Protein AF-A0A7C3W1H5-F1 (afdb_monomer_lite)

pLDDT: mean 83.4, std 12.16, range [51.53, 95.56]

Radius of gyration: 12.16 Å; chains: 1; bounding box: 29×18×28 Å

Sequence (62 aa):
MLATKEGRFTGKIIIYPHIRGMALTPIQDLKHSLPNVYAKFTDGVFWNRDAEEELLRTLLEF

Secondary structure (DSSP, 8-state):
-HHHHTT-STT-----TT--S-----GGGHHHH-HHHHTTSBTTTB--HHHHHHHHHHH---

Structure (mmCIF, N/CA/C/O backbone):
data_AF-A0A7C3W1H5-F1
#
_entry.id   AF-A0A7C3W1H5-F1
#
loop_
_atom_site.group_PDB
_atom_site.id
_atom_site.type_symbol
_atom_site.label_atom_id
_atom_site.label_alt_id
_atom_site.label_comp_id
_atom_site.label_asym_id
_atom_site.label_entity_id
_atom_site.label_seq_id
_atom_site.pdbx_PDB_ins_code
_atom_site.Cartn_x
_atom_site.Cartn_y
_atom_site.Cartn_z
_atom_site.occupancy
_atom_site.B_iso_or_equiv
_atom_site.auth_seq_id
_atom_site.auth_comp_id
_atom_site.auth_asym_id
_atom_site.auth_atom_id
_atom_site.pdbx_PDB_model_num
ATOM 1 N N . MET A 1 1 ? 8.401 -3.145 18.552 1.00 53.72 1 MET A N 1
ATOM 2 C CA . MET A 1 1 ? 8.261 -3.106 17.074 1.00 53.72 1 MET A CA 1
ATOM 3 C C . MET A 1 1 ? 9.431 -2.400 16.357 1.00 53.72 1 MET A C 1
ATOM 5 O O . MET A 1 1 ? 9.251 -1.944 15.234 1.00 53.72 1 MET A O 1
ATOM 9 N N . LEU A 1 2 ? 10.639 -2.319 16.942 1.00 52.19 2 LEU A N 1
ATOM 10 C CA . LEU A 1 2 ? 11.760 -1.576 16.332 1.00 52.19 2 LEU A CA 1
ATOM 11 C C . LEU A 1 2 ? 12.203 -2.188 14.986 1.00 52.19 2 LEU A C 1
ATOM 13 O O . LEU A 1 2 ? 12.349 -1.487 13.997 1.00 52.19 2 LEU A O 1
ATOM 17 N N . ALA A 1 3 ? 12.274 -3.522 14.917 1.00 51.53 3 ALA A N 1
ATOM 18 C CA . ALA A 1 3 ? 12.708 -4.247 13.721 1.00 51.53 3 ALA A CA 1
ATOM 19 C C . ALA A 1 3 ? 11.773 -4.116 12.501 1.00 51.53 3 ALA A C 1
ATOM 21 O O . ALA A 1 3 ? 12.226 -4.345 11.382 1.00 51.53 3 ALA A O 1
ATOM 22 N N . THR A 1 4 ? 10.490 -3.795 12.709 1.00 54.12 4 THR A N 1
ATOM 23 C CA . THR A 1 4 ? 9.509 -3.576 11.630 1.00 54.12 4 THR A CA 1
ATOM 24 C C . THR A 1 4 ? 9.598 -2.143 11.115 1.00 54.12 4 THR A C 1
ATOM 26 O O . THR A 1 4 ? 9.704 -1.942 9.913 1.00 54.12 4 THR A O 1
ATOM 29 N N . LYS A 1 5 ? 9.655 -1.156 12.025 1.00 60.66 5 LYS A N 1
ATOM 30 C CA . LYS A 1 5 ? 9.830 0.263 11.665 1.00 60.66 5 LYS A CA 1
ATOM 31 C C . LYS A 1 5 ? 11.135 0.535 10.914 1.00 60.66 5 LYS A C 1
ATOM 33 O O . LYS A 1 5 ? 11.177 1.437 10.090 1.00 60.66 5 LYS A O 1
ATOM 38 N N . GLU A 1 6 ? 12.186 -0.227 11.203 1.00 67.56 6 GLU A N 1
ATOM 39 C CA . GLU A 1 6 ? 13.496 -0.060 10.564 1.00 67.56 6 GLU A CA 1
ATOM 40 C C . GLU A 1 6 ? 13.646 -0.831 9.243 1.00 67.56 6 GLU A C 1
ATOM 42 O O . GLU A 1 6 ? 14.701 -0.744 8.623 1.00 67.56 6 GLU A O 1
ATOM 47 N N . GLY A 1 7 ? 12.654 -1.631 8.817 1.00 65.88 7 GLY A N 1
ATOM 48 C CA . GLY A 1 7 ? 12.763 -2.446 7.594 1.00 65.88 7 GLY A CA 1
ATOM 49 C C . GLY A 1 7 ? 13.958 -3.415 7.597 1.00 65.88 7 GLY A C 1
ATOM 50 O O . GLY A 1 7 ? 14.435 -3.841 6.550 1.00 65.88 7 GLY A O 1
ATOM 51 N N . ARG A 1 8 ? 14.479 -3.752 8.784 1.00 66.81 8 ARG A N 1
ATOM 52 C CA . ARG A 1 8 ? 15.850 -4.256 8.969 1.00 66.81 8 ARG A CA 1
ATOM 53 C C . ARG A 1 8 ? 16.103 -5.658 8.412 1.00 66.81 8 ARG A C 1
ATOM 55 O O . ARG A 1 8 ? 17.257 -6.041 8.243 1.00 66.81 8 ARG A O 1
ATOM 62 N N . PHE A 1 9 ? 15.061 -6.447 8.154 1.00 66.00 9 PHE A N 1
ATOM 63 C CA . PHE A 1 9 ? 15.249 -7.758 7.539 1.00 66.00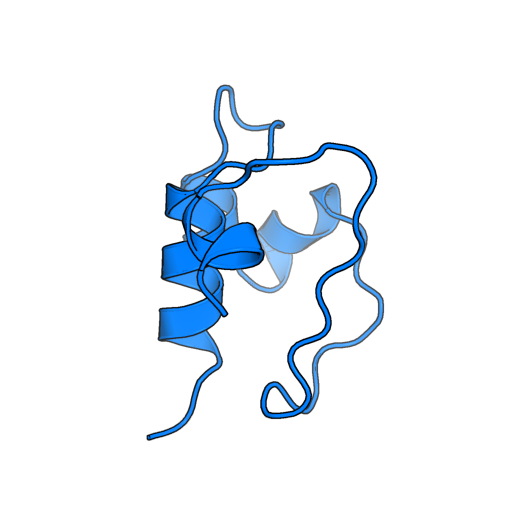 9 PHE A CA 1
ATOM 64 C C . PHE A 1 9 ? 14.213 -8.022 6.456 1.00 66.00 9 PHE A C 1
ATOM 66 O O . PHE A 1 9 ? 13.020 -7.791 6.656 1.00 66.00 9 PHE A O 1
ATOM 73 N N . THR A 1 10 ? 14.713 -8.531 5.334 1.00 70.69 10 THR A N 1
ATOM 74 C CA . THR A 1 10 ? 13.952 -8.851 4.126 1.00 70.69 10 THR A CA 1
ATOM 75 C C . THR A 1 10 ? 13.144 -10.141 4.324 1.00 70.69 10 THR A C 1
ATOM 77 O O . THR A 1 10 ? 13.419 -10.924 5.235 1.00 70.69 10 THR A O 1
ATOM 80 N N . GLY A 1 11 ? 12.116 -10.356 3.498 1.00 74.81 11 GLY A N 1
ATOM 81 C CA . GLY A 1 11 ? 11.334 -11.601 3.502 1.00 74.81 11 GLY A CA 1
ATOM 82 C C . GLY A 1 11 ? 10.387 -11.779 4.693 1.00 74.81 11 GLY A C 1
ATOM 83 O O . GLY A 1 11 ? 9.856 -12.868 4.898 1.00 74.81 11 GLY A O 1
ATOM 84 N N . LYS A 1 12 ? 10.160 -10.732 5.492 1.00 79.25 12 LYS A N 1
ATOM 85 C CA . LYS A 1 12 ? 9.158 -10.765 6.560 1.00 79.25 12 LYS A CA 1
ATOM 86 C C . LYS A 1 12 ? 7.770 -10.496 6.007 1.00 79.25 12 LYS A C 1
ATOM 88 O O . LYS A 1 12 ? 7.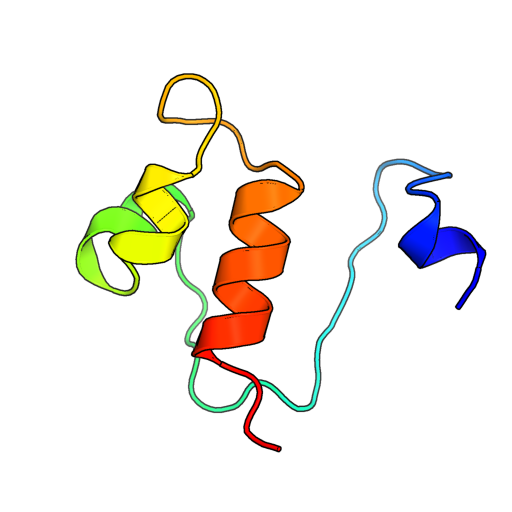598 -9.651 5.135 1.00 79.25 12 LYS A O 1
ATOM 93 N N . ILE A 1 13 ? 6.786 -11.154 6.604 1.00 81.12 13 ILE A N 1
ATOM 94 C CA . ILE A 1 13 ? 5.373 -10.847 6.404 1.00 81.12 13 ILE A CA 1
ATOM 95 C C . ILE A 1 13 ? 4.911 -10.010 7.596 1.00 81.12 13 ILE A C 1
ATOM 97 O O . ILE A 1 13 ? 5.131 -10.391 8.748 1.00 81.12 13 ILE A O 1
ATOM 101 N N . ILE A 1 14 ? 4.288 -8.867 7.318 1.00 79.75 14 ILE A N 1
ATOM 102 C CA . ILE A 1 14 ? 3.666 -8.003 8.323 1.00 79.75 14 ILE A CA 1
ATOM 103 C C . ILE A 1 14 ? 2.155 -8.183 8.208 1.00 79.75 14 ILE A C 1
ATOM 105 O O . ILE A 1 14 ? 1.599 -8.130 7.115 1.00 79.75 14 ILE A O 1
ATOM 109 N N . ILE A 1 15 ? 1.497 -8.415 9.341 1.00 82.94 15 ILE A N 1
ATOM 110 C CA . ILE A 1 15 ? 0.046 -8.584 9.420 1.00 82.94 15 ILE A CA 1
ATOM 111 C C . ILE A 1 15 ? -0.505 -7.429 10.253 1.00 82.94 15 ILE A C 1
ATOM 113 O O . ILE A 1 15 ? 0.001 -7.177 11.347 1.00 82.94 15 ILE A O 1
ATOM 117 N N . TYR A 1 16 ? -1.543 -6.757 9.749 1.00 85.62 16 TYR A N 1
ATOM 118 C CA . TYR A 1 16 ? -2.257 -5.675 10.434 1.00 85.62 16 TYR A CA 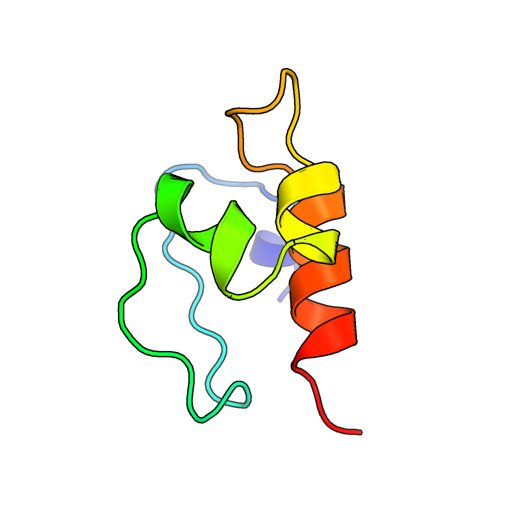1
ATOM 119 C C . TYR A 1 16 ? -3.661 -6.152 10.842 1.00 85.62 16 TYR A C 1
ATOM 121 O O . TYR A 1 16 ? -4.594 -6.026 10.054 1.00 85.62 16 TYR A O 1
ATOM 129 N N . PRO A 1 17 ? -3.858 -6.682 12.067 1.00 86.12 17 PRO A N 1
ATOM 130 C CA . PRO A 1 17 ? -5.138 -7.277 12.474 1.00 86.12 17 PRO A CA 1
ATOM 131 C C . PRO A 1 17 ? -6.294 -6.271 12.575 1.00 86.12 17 PRO A C 1
ATOM 133 O O . PRO A 1 17 ? -7.460 -6.660 12.597 1.00 86.12 17 PRO A O 1
ATOM 136 N N . HIS A 1 18 ? -5.970 -4.981 12.690 1.00 86.38 18 HIS A N 1
ATOM 137 C CA . HIS A 1 18 ? -6.940 -3.893 12.821 1.00 86.38 18 HIS A CA 1
ATOM 138 C C . HIS A 1 18 ? -7.569 -3.498 11.482 1.00 86.38 18 HIS A C 1
ATOM 140 O O . HIS A 1 18 ? -8.667 -2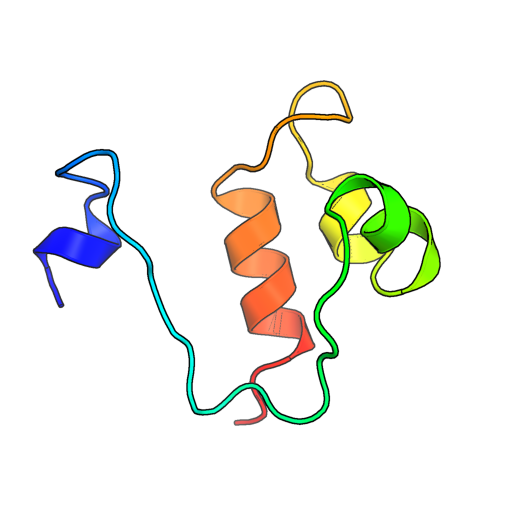.954 11.471 1.00 86.38 18 HIS A O 1
ATOM 146 N N . ILE A 1 19 ? -6.907 -3.808 10.364 1.00 87.00 19 ILE A N 1
ATOM 147 C CA . ILE A 1 19 ? -7.453 -3.576 9.029 1.00 87.00 19 ILE A CA 1
ATOM 148 C C . ILE A 1 19 ? -8.470 -4.680 8.749 1.00 87.00 19 ILE A C 1
ATOM 150 O O . ILE A 1 19 ? -8.114 -5.846 8.571 1.00 87.00 19 ILE A O 1
ATOM 154 N N . ARG A 1 20 ? -9.753 -4.318 8.738 1.00 82.94 20 ARG A N 1
ATOM 155 C CA . ARG A 1 20 ? -10.863 -5.242 8.475 1.00 82.94 20 ARG A CA 1
ATOM 156 C C . ARG A 1 20 ? -11.427 -5.016 7.076 1.00 82.94 20 ARG A C 1
ATOM 158 O O . ARG A 1 20 ? -11.346 -3.923 6.534 1.00 82.94 20 ARG A O 1
ATOM 165 N N . GLY A 1 21 ? -12.017 -6.059 6.493 1.00 81.00 21 GLY A N 1
ATOM 166 C CA . GLY A 1 21 ? -12.761 -5.947 5.232 1.00 81.00 21 GLY A CA 1
ATOM 167 C C . GLY A 1 21 ? -11.913 -5.866 3.959 1.00 81.00 21 GLY A C 1
ATOM 168 O O . GLY A 1 21 ? -12.476 -5.745 2.876 1.00 81.00 21 GLY A O 1
ATOM 169 N N . MET A 1 22 ? -10.584 -5.982 4.051 1.00 81.75 22 MET A N 1
ATOM 170 C CA . MET A 1 22 ? -9.727 -6.084 2.871 1.00 81.75 22 MET A CA 1
ATOM 171 C C . MET A 1 22 ? -9.631 -7.546 2.418 1.00 81.75 22 MET A C 1
ATOM 173 O O . MET A 1 22 ? -9.108 -8.400 3.135 1.00 81.75 22 MET A O 1
ATOM 177 N N . ALA A 1 23 ? -10.149 -7.842 1.226 1.00 83.00 23 ALA A N 1
ATOM 178 C CA . ALA A 1 23 ? -9.977 -9.147 0.597 1.00 83.00 23 ALA A CA 1
ATOM 179 C C . ALA A 1 23 ? -8.521 -9.352 0.147 1.00 83.00 23 ALA A C 1
ATOM 181 O O . ALA A 1 23 ? -7.775 -8.387 -0.051 1.00 83.00 23 ALA A O 1
ATOM 182 N N . LEU A 1 24 ? -8.131 -10.610 -0.080 1.00 86.69 24 LEU A N 1
ATOM 183 C CA . LEU A 1 24 ? -6.865 -10.920 -0.741 1.00 86.69 24 LEU A CA 1
ATOM 184 C C . LEU A 1 24 ? -6.870 -10.280 -2.138 1.00 86.69 24 LEU A C 1
ATOM 186 O O . LEU A 1 24 ? -7.563 -10.747 -3.037 1.00 86.69 24 LEU A O 1
ATOM 190 N N . THR A 1 25 ? -6.123 -9.188 -2.286 1.00 87.50 25 THR A N 1
ATOM 191 C CA . THR A 1 25 ? -6.150 -8.331 -3.475 1.00 87.50 25 THR A CA 1
ATOM 192 C C . THR A 1 25 ? -4.772 -8.347 -4.133 1.00 87.50 25 THR A C 1
ATOM 194 O O . THR A 1 25 ? -3.791 -8.008 -3.465 1.00 87.50 25 THR A O 1
ATOM 197 N N . PRO A 1 26 ? -4.653 -8.728 -5.418 1.00 89.81 26 PRO A N 1
ATOM 198 C CA . PRO A 1 26 ? -3.404 -8.590 -6.158 1.00 89.81 26 PRO A CA 1
ATOM 199 C C . PRO A 1 26 ? -2.938 -7.131 -6.200 1.00 89.81 26 PRO A C 1
ATOM 201 O O . PRO A 1 26 ? -3.741 -6.217 -6.369 1.00 89.81 26 PRO A O 1
ATOM 204 N N . ILE A 1 27 ? -1.626 -6.900 -6.114 1.00 88.19 27 ILE A N 1
ATOM 205 C CA . ILE A 1 27 ? -1.059 -5.541 -6.035 1.00 88.19 27 ILE A CA 1
ATOM 206 C C . ILE A 1 27 ? -1.446 -4.644 -7.228 1.00 88.19 27 ILE A C 1
ATOM 208 O O . ILE A 1 27 ? -1.652 -3.445 -7.072 1.00 88.19 27 ILE A O 1
ATOM 212 N N . GLN A 1 28 ? -1.616 -5.235 -8.412 1.00 88.31 28 GLN A N 1
ATOM 213 C CA . GLN A 1 28 ? -2.038 -4.555 -9.642 1.00 88.31 28 GLN A CA 1
ATOM 214 C C . GLN A 1 28 ? -3.512 -4.120 -9.649 1.00 88.31 28 GLN A C 1
ATOM 216 O O . GLN A 1 28 ? -3.872 -3.188 -10.368 1.00 88.31 28 GLN A O 1
ATOM 221 N N . ASP A 1 29 ? -4.354 -4.760 -8.835 1.00 91.19 29 ASP A N 1
ATOM 222 C CA . ASP A 1 29 ? -5.786 -4.461 -8.745 1.00 91.19 29 ASP A CA 1
ATOM 223 C C . ASP A 1 29 ? -6.073 -3.347 -7.729 1.00 91.19 29 ASP A C 1
ATOM 225 O O . ASP A 1 29 ? -7.168 -2.780 -7.721 1.00 91.19 29 ASP A O 1
ATOM 229 N N . LEU A 1 30 ? -5.070 -2.945 -6.935 1.00 91.56 30 LEU A N 1
ATOM 230 C CA . LEU A 1 30 ? -5.171 -1.798 -6.026 1.00 91.56 30 LEU A CA 1
ATOM 231 C C . LEU A 1 30 ? -5.492 -0.492 -6.755 1.00 91.56 30 LEU A C 1
ATOM 233 O O . LEU A 1 30 ? -6.115 0.382 -6.166 1.00 91.56 30 LEU A O 1
ATOM 237 N N . LYS A 1 31 ? -5.167 -0.367 -8.048 1.00 92.50 31 LYS A N 1
ATOM 238 C CA . LYS A 1 31 ? -5.585 0.786 -8.865 1.00 92.50 31 LYS A CA 1
ATOM 239 C C . LYS A 1 31 ? -7.108 0.969 -8.923 1.00 92.50 31 LYS A C 1
ATOM 241 O O . LYS A 1 31 ? -7.573 2.065 -9.215 1.00 92.50 31 LYS A O 1
ATOM 246 N N . HIS A 1 32 ? -7.873 -0.097 -8.680 1.00 92.44 32 HIS A N 1
ATOM 247 C CA . HIS A 1 32 ? -9.332 -0.076 -8.677 1.00 92.44 32 HIS A CA 1
ATOM 248 C C . HIS A 1 32 ? -9.904 0.085 -7.269 1.00 92.44 32 HIS A C 1
ATOM 250 O O . HIS A 1 32 ? -10.817 0.883 -7.080 1.00 92.44 32 HIS A O 1
ATOM 256 N N . SER A 1 33 ? -9.384 -0.656 -6.286 1.00 91.06 33 SER A N 1
ATOM 257 C CA . SER A 1 33 ? -9.918 -0.644 -4.917 1.00 91.06 33 SER A CA 1
ATOM 258 C C . SER A 1 33 ? -9.374 0.496 -4.052 1.00 91.06 33 SER A C 1
ATOM 260 O O . SER A 1 33 ? -10.115 1.045 -3.242 1.00 91.06 33 SER A O 1
ATOM 262 N N . LEU A 1 34 ? -8.102 0.866 -4.222 1.00 93.19 34 LEU A N 1
ATOM 263 C CA . LEU A 1 34 ? -7.386 1.879 -3.437 1.00 93.19 34 LEU A CA 1
ATOM 264 C C . LEU A 1 34 ? -6.491 2.742 -4.353 1.00 93.19 34 LEU A C 1
ATOM 266 O O . LEU A 1 34 ? -5.257 2.701 -4.258 1.00 93.19 34 LEU A O 1
ATOM 270 N N . PRO A 1 35 ? -7.087 3.534 -5.267 1.00 94.38 35 PRO A N 1
ATOM 271 C CA . PRO A 1 35 ? -6.337 4.303 -6.262 1.00 94.38 35 PRO A CA 1
ATOM 272 C C . PRO A 1 35 ? -5.381 5.335 -5.643 1.00 94.38 35 PRO A C 1
ATOM 274 O O . PRO A 1 35 ? -4.327 5.610 -6.213 1.00 94.38 35 PRO A O 1
ATOM 277 N N . ASN A 1 36 ? -5.710 5.878 -4.466 1.00 94.88 36 ASN A N 1
ATOM 278 C CA . ASN A 1 36 ? -4.845 6.792 -3.713 1.00 94.88 36 ASN A CA 1
ATOM 279 C C . ASN A 1 36 ? -3.551 6.115 -3.236 1.00 94.88 36 ASN A C 1
ATOM 281 O O . ASN A 1 36 ? -2.487 6.726 -3.307 1.00 94.88 36 ASN A O 1
ATOM 285 N N . VAL A 1 37 ? -3.633 4.850 -2.814 1.00 94.31 37 VAL A N 1
ATOM 286 C CA . VAL A 1 37 ? -2.474 4.035 -2.424 1.00 94.31 37 VAL A CA 1
ATOM 287 C C . VAL A 1 37 ? -1.645 3.670 -3.653 1.00 94.31 37 VAL A C 1
ATOM 289 O O . VAL A 1 37 ? -0.430 3.858 -3.659 1.00 94.31 37 VAL A O 1
ATOM 292 N N . TYR A 1 38 ? -2.296 3.201 -4.723 1.00 94.31 38 TYR A N 1
ATOM 293 C CA . TYR A 1 38 ? -1.619 2.800 -5.962 1.00 94.31 38 TYR A CA 1
ATOM 294 C C . TYR A 1 38 ? -0.815 3.950 -6.589 1.00 94.31 38 TYR A C 1
ATOM 296 O O . TYR A 1 38 ? 0.292 3.748 -7.084 1.00 94.31 38 TYR A O 1
ATOM 304 N N . ALA A 1 39 ? -1.328 5.182 -6.510 1.00 95.00 39 ALA A N 1
ATOM 305 C CA . ALA A 1 39 ? -0.644 6.375 -7.008 1.00 95.00 39 ALA A CA 1
ATOM 306 C C . ALA A 1 39 ? 0.703 6.668 -6.316 1.00 95.00 39 ALA A C 1
ATOM 308 O O . ALA A 1 39 ? 1.486 7.465 -6.831 1.00 95.00 39 ALA A O 1
ATOM 309 N N . LYS A 1 40 ? 0.981 6.053 -5.159 1.00 95.56 40 LYS A N 1
ATOM 310 C CA . LYS A 1 40 ? 2.243 6.212 -4.425 1.00 95.56 40 LYS A CA 1
ATOM 311 C C . LYS A 1 40 ? 3.313 5.198 -4.817 1.00 95.56 40 LYS A C 1
ATOM 313 O O . LYS A 1 40 ? 4.431 5.314 -4.327 1.00 95.56 40 LYS A O 1
ATOM 318 N N . PHE A 1 41 ? 3.011 4.225 -5.677 1.00 94.31 41 PHE A N 1
ATOM 319 C CA . PHE A 1 41 ? 3.986 3.211 -6.082 1.00 94.31 41 PHE A CA 1
ATOM 320 C C . PHE A 1 41 ? 5.174 3.831 -6.818 1.00 94.31 41 PHE A C 1
ATOM 322 O O . PHE A 1 41 ? 5.012 4.709 -7.667 1.00 94.31 41 PHE A O 1
ATOM 329 N N . THR A 1 42 ? 6.375 3.321 -6.546 1.00 91.50 42 THR A N 1
ATOM 330 C CA . THR A 1 42 ? 7.565 3.706 -7.308 1.00 91.50 42 THR A CA 1
ATOM 331 C C . THR A 1 42 ? 7.454 3.118 -8.712 1.00 91.50 42 THR A C 1
ATOM 333 O O . THR A 1 42 ? 7.119 1.941 -8.875 1.00 91.50 42 THR A O 1
ATOM 336 N N . ASP A 1 43 ? 7.673 3.955 -9.728 1.00 88.56 43 ASP A N 1
ATOM 337 C CA . ASP A 1 43 ? 7.541 3.612 -11.152 1.00 88.56 43 ASP A CA 1
ATOM 338 C C . ASP A 1 43 ? 6.180 2.985 -11.526 1.00 88.56 43 ASP A C 1
ATOM 340 O O . ASP A 1 43 ? 6.050 2.286 -12.528 1.00 88.56 43 ASP A O 1
ATOM 344 N N . GLY A 1 44 ? 5.148 3.218 -10.705 1.00 80.62 44 GLY A N 1
ATOM 345 C CA . GLY A 1 44 ? 3.796 2.696 -10.912 1.00 80.62 44 GLY A CA 1
ATOM 346 C C . GLY A 1 44 ? 3.634 1.187 -10.706 1.00 80.62 44 GLY A C 1
ATOM 347 O O . GLY A 1 44 ? 2.569 0.658 -11.029 1.00 80.62 44 GLY A O 1
ATOM 348 N N . VAL A 1 45 ? 4.653 0.492 -10.184 1.00 85.19 45 VAL A N 1
ATOM 349 C CA . VAL A 1 45 ? 4.639 -0.974 -10.001 1.00 85.19 45 VAL A CA 1
ATOM 350 C C . VAL A 1 45 ? 5.228 -1.449 -8.673 1.00 85.19 45 VAL A C 1
ATOM 352 O O . VAL A 1 45 ? 4.835 -2.509 -8.187 1.00 85.19 45 VAL A O 1
ATOM 355 N N . PHE A 1 46 ? 6.148 -0.698 -8.066 1.00 89.12 46 PHE A N 1
ATOM 356 C CA . PHE A 1 46 ? 6.831 -1.138 -6.853 1.00 89.12 46 PHE A CA 1
ATOM 357 C C . PHE A 1 46 ? 6.166 -0.589 -5.592 1.00 89.12 46 PHE A C 1
ATOM 359 O O . PHE A 1 46 ? 6.019 0.624 -5.419 1.00 89.12 46 PHE A O 1
ATOM 366 N N . TRP A 1 47 ? 5.828 -1.502 -4.676 1.00 89.62 47 TRP A N 1
ATOM 367 C CA . TRP A 1 47 ? 5.429 -1.153 -3.315 1.00 89.62 47 TRP A CA 1
ATOM 368 C C . TRP A 1 47 ? 6.578 -0.456 -2.588 1.00 89.62 47 TRP A C 1
ATOM 370 O O . TRP A 1 47 ? 7.726 -0.899 -2.651 1.00 89.62 47 TRP A O 1
ATOM 380 N N . ASN A 1 48 ? 6.265 0.611 -1.863 1.00 90.62 48 ASN A N 1
ATOM 381 C CA . ASN A 1 48 ? 7.231 1.382 -1.096 1.00 90.62 48 ASN A CA 1
ATOM 382 C C . ASN A 1 48 ? 6.605 1.867 0.218 1.00 90.62 48 ASN A C 1
ATOM 384 O O . ASN A 1 48 ? 5.445 1.591 0.529 1.00 90.62 48 ASN A O 1
ATOM 388 N N . ARG A 1 49 ? 7.401 2.604 0.991 1.00 90.31 49 ARG A N 1
ATOM 389 C CA . ARG A 1 49 ? 6.978 3.139 2.281 1.00 90.31 49 ARG A CA 1
ATOM 390 C C . ARG A 1 49 ? 5.817 4.133 2.167 1.00 90.31 49 ARG A C 1
ATOM 392 O O . ARG A 1 49 ? 4.912 4.073 2.989 1.00 90.31 49 ARG A O 1
ATOM 399 N N . ASP A 1 50 ? 5.815 4.998 1.157 1.00 92.69 50 ASP A N 1
ATOM 400 C CA . ASP A 1 50 ? 4.775 6.020 0.985 1.00 92.69 50 ASP A CA 1
ATOM 401 C C . ASP A 1 50 ? 3.409 5.3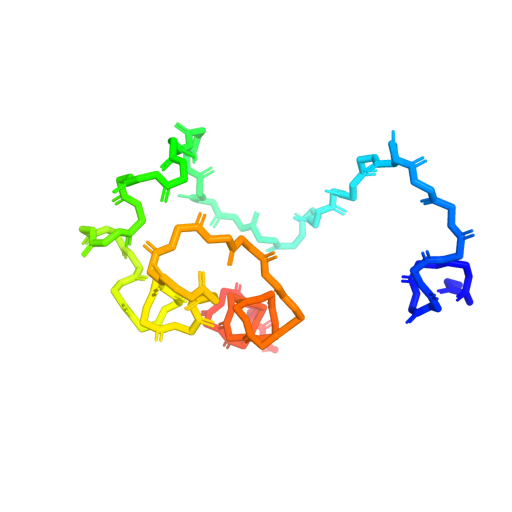88 0.680 1.00 92.69 50 ASP A C 1
ATOM 403 O O . ASP A 1 50 ? 2.378 5.839 1.178 1.00 92.69 50 ASP A O 1
ATOM 407 N N . ALA A 1 51 ? 3.398 4.309 -0.106 1.00 93.69 51 ALA A N 1
ATOM 408 C CA . ALA A 1 51 ? 2.204 3.517 -0.368 1.00 93.69 51 ALA A CA 1
ATOM 409 C C . ALA A 1 51 ? 1.700 2.806 0.894 1.00 93.69 51 ALA A C 1
ATOM 411 O O . ALA A 1 51 ? 0.499 2.797 1.156 1.00 93.69 51 ALA A O 1
ATOM 412 N N . GLU A 1 52 ? 2.602 2.249 1.707 1.00 91.62 52 GLU A N 1
ATOM 413 C CA . GLU A 1 52 ? 2.230 1.645 2.989 1.00 91.62 52 GLU A CA 1
ATOM 414 C C . GLU A 1 52 ? 1.641 2.676 3.955 1.00 91.62 52 GLU A C 1
ATOM 416 O O . GLU A 1 52 ? 0.585 2.436 4.537 1.00 91.62 52 GLU A O 1
ATOM 421 N N . GLU A 1 53 ? 2.270 3.842 4.100 1.00 92.81 53 GLU A N 1
ATOM 422 C CA . GLU A 1 53 ? 1.761 4.910 4.962 1.00 92.81 53 GLU A CA 1
ATOM 423 C C . GLU A 1 53 ? 0.368 5.384 4.506 1.00 92.81 53 GLU A C 1
ATOM 425 O O . GLU A 1 53 ? -0.524 5.541 5.343 1.00 92.81 53 GLU A O 1
ATOM 430 N N . GLU A 1 54 ? 0.130 5.520 3.195 1.00 94.75 54 GLU A N 1
ATOM 431 C CA . GLU A 1 54 ? -1.192 5.873 2.657 1.00 94.75 54 GLU A CA 1
ATOM 432 C C . GLU A 1 54 ? -2.231 4.758 2.867 1.00 94.75 54 GLU A C 1
ATOM 434 O O . GLU A 1 54 ? -3.386 5.049 3.197 1.00 94.75 54 GLU A O 1
ATOM 439 N N . LEU A 1 55 ? -1.837 3.483 2.739 1.00 91.88 55 LEU A N 1
ATOM 440 C CA . LEU A 1 55 ? -2.707 2.340 3.037 1.00 91.88 55 LEU A CA 1
ATOM 441 C C . LEU A 1 55 ? -3.170 2.392 4.494 1.00 91.88 55 LEU A C 1
ATOM 443 O O . LEU A 1 55 ? -4.367 2.323 4.773 1.00 91.88 55 LEU A O 1
ATOM 447 N N . LEU A 1 56 ? -2.220 2.535 5.419 1.00 91.25 56 LEU A N 1
ATOM 448 C CA . LEU A 1 56 ? -2.498 2.578 6.850 1.00 91.25 56 LEU A CA 1
ATOM 449 C C . LEU A 1 56 ? -3.354 3.791 7.208 1.00 91.25 56 LEU A C 1
ATOM 451 O O . LEU A 1 56 ? -4.312 3.652 7.957 1.00 91.25 56 LEU A O 1
ATOM 455 N N . ARG A 1 57 ? -3.075 4.959 6.625 1.00 91.62 57 ARG A N 1
ATOM 456 C CA . ARG A 1 57 ? -3.896 6.160 6.811 1.00 91.62 57 ARG A CA 1
ATOM 457 C C . ARG A 1 57 ? -5.335 5.975 6.325 1.00 91.62 57 ARG A C 1
ATOM 459 O O . ARG A 1 57 ? -6.246 6.534 6.924 1.00 91.62 57 ARG A O 1
ATOM 466 N N . THR A 1 58 ? -5.532 5.232 5.238 1.00 90.69 58 THR A N 1
ATOM 467 C CA . THR A 1 58 ? -6.859 5.011 4.644 1.00 90.69 58 THR A CA 1
ATOM 468 C C . THR A 1 58 ? -7.680 3.989 5.428 1.00 90.69 58 THR A C 1
ATOM 470 O O . THR A 1 58 ? -8.895 4.135 5.522 1.00 90.69 58 THR A O 1
ATOM 473 N N . LEU A 1 59 ? -7.035 2.947 5.963 1.00 88.75 59 LEU A N 1
ATOM 474 C CA . LEU A 1 59 ? -7.724 1.774 6.515 1.00 88.75 59 LEU A CA 1
ATOM 475 C C . LEU A 1 59 ? -7.658 1.641 8.039 1.00 88.75 59 LEU A C 1
ATOM 477 O O . LEU A 1 59 ? -8.370 0.806 8.597 1.00 88.75 59 LEU A O 1
ATOM 481 N N . LEU A 1 60 ? -6.804 2.402 8.724 1.00 86.44 60 LEU A N 1
ATOM 482 C CA . LEU A 1 60 ? -6.813 2.442 10.183 1.00 86.44 60 LEU A CA 1
ATOM 483 C C . LEU A 1 60 ? -7.877 3.433 10.656 1.00 86.44 60 LEU A C 1
ATOM 485 O O . LEU A 1 60 ? -7.734 4.646 10.509 1.00 86.44 60 LEU A O 1
ATOM 48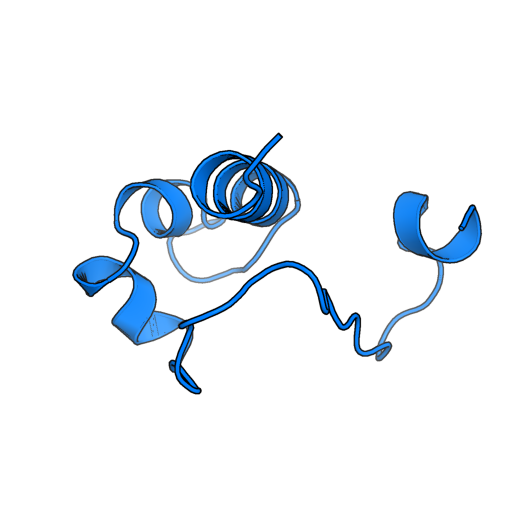9 N N . GLU A 1 61 ? -8.934 2.894 11.252 1.00 64.81 61 GLU A N 1
ATOM 490 C CA . GLU A 1 61 ? -9.861 3.656 12.085 1.00 64.81 61 GLU A CA 1
ATOM 491 C C . GLU A 1 61 ? -9.154 3.989 13.414 1.00 64.81 61 GLU A C 1
ATOM 493 O O . GLU A 1 61 ? -8.553 3.103 14.031 1.00 64.81 61 GLU A O 1
ATOM 498 N N . PHE A 1 62 ? -9.176 5.262 13.826 1.00 58.19 62 PHE A N 1
ATOM 499 C CA . PHE A 1 62 ? -8.699 5.709 15.143 1.00 58.19 62 PHE A CA 1
ATOM 500 C C . PHE A 1 62 ? -9.800 5.597 16.196 1.00 58.19 62 PHE A C 1
ATOM 502 O O . PHE A 1 62 ? -10.955 5.957 15.871 1.00 58.19 62 PHE A O 1
#

Foldseek 3Di:
DVCVVVVPDPPDDDDDPQQPDDDPDDLLCCCPVPVVLQVPADVSRHDDDVSVVSVCVVRHDD